Protein AF-J9AF92-F1 (afdb_monomer_lite)

Foldseek 3Di:
DPPAKDKDADDPPFPDWDDDPPDPAIKTWGMKMKWFDPDQFPTDPDADVNTRGGMKMKTWIFHDDDPPPPPDPCGPIDIDIDDDHDD

pLDDT: mean 78.23, std 17.46, range [38.16, 94.0]

Radius of gyration: 15.45 Å; chains: 1; bounding box: 29×25×46 Å

InterPro domains:
  IPR001148 Alpha carbonic anhydrase domain [PF00194] (3-65)
  IPR001148 Alpha carbonic anhydrase domain [PS51144] (1-87)
  IPR036398 Alpha carbonic anhydrase domain superfamily [G3DSA:3.10.200.10] (1-84)
  IPR036398 Alpha carbonic anhydrase domain superfamily [SSF51069] (5-58)

Organism: Wuchereria bancrofti (NCBI:txid6293)

Secondary structure (DSSP, 8-state):
--S-EEEEE--TT---EE--TTSSS-EEEEEEEEEE-SSTTSS-SS-BTTB--SEEEEEEEEE---TT----S---EEEEEEEE---

Structure (mmCIF, N/CA/C/O backbone):
data_AF-J9AF92-F1
#
_entry.id   AF-J9AF92-F1
#
loop_
_atom_site.group_PDB
_atom_site.id
_atom_site.type_symbol
_atom_site.label_atom_id
_atom_site.label_alt_id
_atom_site.label_comp_id
_atom_site.label_asym_id
_atom_site.label_entity_id
_atom_site.label_seq_id
_atom_site.pdbx_PDB_ins_code
_atom_site.Cartn_x
_atom_site.Cartn_y
_atom_site.Cartn_z
_atom_site.occupancy
_atom_site.B_iso_or_equiv
_atom_site.auth_seq_id
_atom_site.auth_comp_id
_atom_site.auth_asym_id
_atom_site.auth_atom_id
_atom_site.pdbx_PDB_model_num
ATOM 1 N N . VAL A 1 1 ? 14.787 -1.151 -3.163 1.00 49.56 1 VAL A N 1
ATOM 2 C CA . VAL A 1 1 ? 13.714 -0.173 -3.446 1.00 49.56 1 VAL A CA 1
ATOM 3 C C . VAL A 1 1 ? 14.395 1.090 -3.934 1.00 49.56 1 VAL A C 1
ATOM 5 O O . VAL 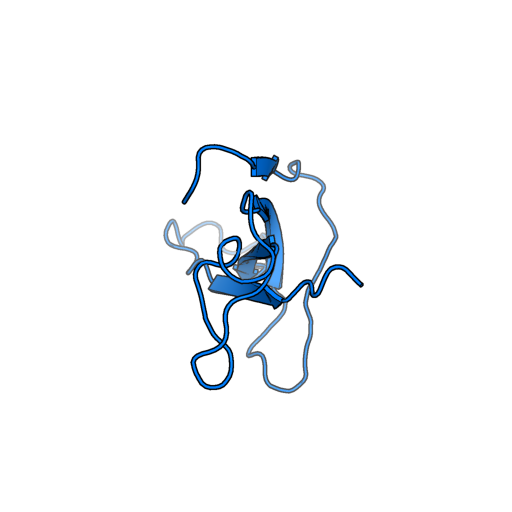A 1 1 ? 15.186 1.655 -3.187 1.00 49.56 1 VAL A O 1
ATOM 8 N N . THR A 1 2 ? 14.217 1.441 -5.205 1.00 50.59 2 THR A N 1
ATOM 9 C CA . THR A 1 2 ? 14.653 2.723 -5.782 1.00 50.59 2 THR A CA 1
ATOM 10 C C . THR A 1 2 ? 14.066 3.853 -4.930 1.00 50.59 2 THR A C 1
ATOM 12 O O . THR A 1 2 ? 12.961 3.702 -4.422 1.00 50.59 2 THR A O 1
ATOM 15 N N . GLY A 1 3 ? 14.788 4.950 -4.685 1.00 65.00 3 GLY A N 1
ATOM 16 C CA . GLY A 1 3 ? 14.407 6.001 -3.717 1.00 65.00 3 GLY A CA 1
ATOM 17 C C . GLY A 1 3 ? 13.128 6.804 -4.027 1.00 65.00 3 GLY A C 1
ATOM 18 O O . GLY A 1 3 ? 12.985 7.916 -3.536 1.00 65.00 3 GLY A O 1
ATOM 19 N N . GLN A 1 4 ? 12.229 6.272 -4.854 1.00 86.06 4 GLN A N 1
ATOM 20 C CA . GLN A 1 4 ? 10.980 6.872 -5.298 1.00 86.06 4 GLN A CA 1
ATOM 21 C C . GLN A 1 4 ? 9.805 6.170 -4.608 1.00 86.06 4 GLN A C 1
ATOM 23 O O . GLN A 1 4 ? 9.546 4.983 -4.829 1.00 86.06 4 GLN A O 1
ATOM 28 N N . GLY A 1 5 ? 9.119 6.890 -3.725 1.00 89.12 5 GLY A N 1
ATOM 29 C CA . GLY A 1 5 ? 8.038 6.327 -2.930 1.00 89.12 5 GLY A CA 1
ATOM 30 C C . GLY A 1 5 ? 7.429 7.323 -1.958 1.00 89.12 5 GLY A C 1
ATOM 31 O O . GLY A 1 5 ? 7.960 8.409 -1.731 1.00 89.12 5 GLY A O 1
ATOM 32 N N . PHE A 1 6 ? 6.323 6.921 -1.345 1.00 91.31 6 PHE A N 1
ATOM 33 C CA . PHE A 1 6 ? 5.740 7.620 -0.206 1.00 91.31 6 PHE A CA 1
ATOM 34 C C . PHE A 1 6 ? 5.230 6.611 0.820 1.00 91.31 6 PHE A C 1
ATOM 36 O O . PHE A 1 6 ? 4.910 5.472 0.480 1.00 91.31 6 PHE A O 1
ATOM 43 N N . SER A 1 7 ? 5.112 7.051 2.070 1.00 92.06 7 SER A N 1
ATOM 44 C CA . SER A 1 7 ? 4.403 6.332 3.127 1.00 92.06 7 SER A CA 1
ATOM 45 C C . SER A 1 7 ? 3.394 7.269 3.781 1.00 92.06 7 SER A C 1
ATOM 47 O O . SER A 1 7 ? 3.696 8.429 4.072 1.00 92.06 7 SER A O 1
ATOM 49 N N . CYS A 1 8 ? 2.193 6.749 4.007 1.00 92.12 8 CYS A N 1
ATOM 50 C CA . CYS A 1 8 ? 1.096 7.428 4.666 1.00 92.12 8 CYS A CA 1
ATOM 51 C C . CYS A 1 8 ? 0.643 6.578 5.852 1.00 92.12 8 CYS A C 1
ATOM 53 O O . CYS A 1 8 ? 0.134 5.469 5.682 1.00 92.12 8 CYS A O 1
ATOM 55 N N . LYS A 1 9 ? 0.816 7.107 7.064 1.00 92.81 9 LYS A N 1
ATOM 56 C CA . LYS A 1 9 ? 0.307 6.489 8.293 1.00 92.81 9 LYS A CA 1
ATOM 57 C C . LYS A 1 9 ? -1.096 6.993 8.576 1.00 92.81 9 LYS A C 1
ATOM 59 O O . LYS A 1 9 ? -1.383 8.171 8.373 1.00 92.81 9 LYS A O 1
ATOM 64 N N . THR A 1 10 ? -1.950 6.110 9.066 1.00 91.31 10 THR A N 1
ATOM 65 C CA . THR A 1 10 ? -3.288 6.491 9.502 1.00 91.31 10 THR A CA 1
ATOM 66 C C . THR A 1 10 ? -3.225 7.169 10.867 1.00 91.31 10 THR A C 1
ATOM 68 O O . THR A 1 10 ? -2.304 6.944 11.659 1.00 91.31 10 THR A O 1
ATOM 71 N N . ASP A 1 11 ? -4.224 7.991 11.168 1.00 89.81 11 ASP A N 1
ATOM 72 C CA . ASP A 1 11 ? -4.396 8.528 12.511 1.00 89.81 11 ASP A CA 1
ATOM 73 C C . ASP A 1 11 ? -5.015 7.485 13.468 1.00 89.81 11 ASP A C 1
ATOM 75 O O . ASP A 1 11 ? -5.282 6.332 13.111 1.00 89.81 11 ASP A O 1
ATOM 79 N N . LYS A 1 12 ? -5.239 7.896 14.722 1.00 83.69 12 LYS A N 1
ATOM 80 C CA . LYS A 1 12 ? -5.863 7.052 15.755 1.00 83.69 12 LYS A CA 1
ATOM 81 C C . LYS A 1 12 ? -7.353 6.778 15.500 1.00 83.69 12 LYS A C 1
ATOM 83 O O . LYS A 1 12 ? -7.897 5.879 16.134 1.00 83.69 12 LYS A O 1
ATOM 88 N N . GLY A 1 13 ? -8.002 7.565 14.643 1.00 86.81 13 GLY A N 1
ATOM 89 C CA . GLY A 1 13 ? -9.425 7.489 14.315 1.00 86.81 13 GLY A CA 1
ATOM 90 C C . GLY A 1 13 ? -9.725 6.644 13.080 1.00 86.81 13 GLY A C 1
ATOM 91 O O . GLY A 1 13 ? -10.872 6.611 12.648 1.00 86.81 13 GLY A O 1
ATOM 92 N N . CYS A 1 14 ? -8.726 5.960 12.513 1.00 87.62 14 CYS A N 1
ATOM 93 C CA . CYS A 1 14 ? -8.909 5.117 11.341 1.00 87.62 14 CYS A CA 1
ATOM 94 C C . CYS A 1 14 ? -10.024 4.080 11.549 1.00 87.62 14 CYS A C 1
ATOM 96 O O . CYS A 1 14 ? -10.031 3.333 12.532 1.00 87.62 14 CYS A O 1
ATOM 98 N N . THR A 1 15 ? -10.937 4.015 10.585 1.00 90.62 15 THR A N 1
ATOM 99 C CA . THR A 1 15 ? -12.047 3.052 10.527 1.00 90.62 15 THR A CA 1
ATOM 100 C C . THR A 1 15 ? -11.969 2.143 9.300 1.00 90.62 15 THR A C 1
ATOM 102 O O . THR A 1 15 ? -12.872 1.345 9.066 1.00 90.62 15 THR A O 1
ATOM 105 N N . SER A 1 16 ? -10.892 2.240 8.514 1.00 92.62 16 SER A N 1
ATOM 106 C CA . SER A 1 16 ? -10.678 1.392 7.343 1.00 92.62 16 SER A CA 1
ATOM 107 C C . SER A 1 16 ? -10.324 -0.026 7.781 1.00 92.62 16 SER A C 1
ATOM 109 O O . SER A 1 16 ? -9.199 -0.297 8.216 1.00 92.62 16 SER A O 1
ATOM 111 N N . ASP A 1 17 ? -11.304 -0.914 7.657 1.00 92.31 17 ASP A N 1
ATOM 112 C CA . ASP A 1 17 ? -11.223 -2.315 8.045 1.00 92.31 17 ASP A CA 1
ATOM 113 C C . ASP A 1 17 ? -11.164 -3.238 6.822 1.00 92.31 17 ASP A C 1
ATOM 115 O O . ASP A 1 17 ? -11.902 -3.082 5.850 1.00 92.31 17 ASP A O 1
ATOM 119 N N . LEU A 1 18 ? -10.289 -4.236 6.900 1.00 89.56 18 LEU A N 1
ATOM 120 C CA . LEU A 1 18 ? -10.211 -5.369 5.994 1.00 89.56 18 LEU A CA 1
ATOM 121 C C . LEU A 1 18 ? -10.884 -6.571 6.656 1.00 89.56 18 LEU A C 1
ATOM 123 O O . LEU A 1 18 ? -10.458 -7.045 7.714 1.00 89.56 18 LEU A O 1
ATOM 127 N N . ILE A 1 19 ? -11.927 -7.069 5.999 1.00 90.75 19 ILE A N 1
ATOM 128 C CA . ILE A 1 19 ? -12.718 -8.220 6.425 1.00 90.75 19 ILE A CA 1
ATOM 129 C C . ILE A 1 19 ? -12.814 -9.167 5.234 1.00 90.75 19 ILE A C 1
ATOM 131 O O . ILE A 1 19 ? -13.127 -8.741 4.124 1.00 90.75 19 ILE A O 1
ATOM 135 N N . ALA A 1 20 ? -12.554 -10.452 5.454 1.00 89.06 20 ALA A N 1
ATOM 136 C CA . ALA A 1 20 ? -12.767 -11.479 4.445 1.00 89.06 20 ALA A C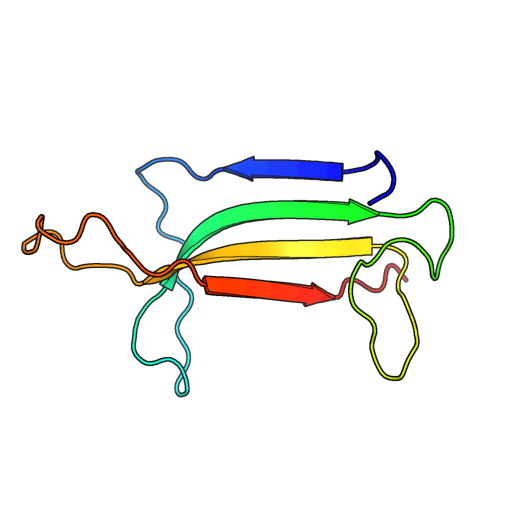A 1
ATOM 137 C C . ALA A 1 20 ? -13.092 -12.815 5.110 1.00 89.06 20 ALA A C 1
ATOM 139 O O . ALA A 1 20 ? -12.666 -13.076 6.232 1.00 89.06 20 ALA A O 1
ATOM 140 N N . SER A 1 21 ? -13.809 -13.679 4.393 1.00 94.00 21 SER A N 1
ATOM 141 C CA . SER A 1 21 ? -14.236 -14.993 4.892 1.00 94.00 21 SER A CA 1
ATOM 142 C C . SER A 1 21 ? -13.079 -15.903 5.318 1.00 94.00 21 SER A C 1
ATO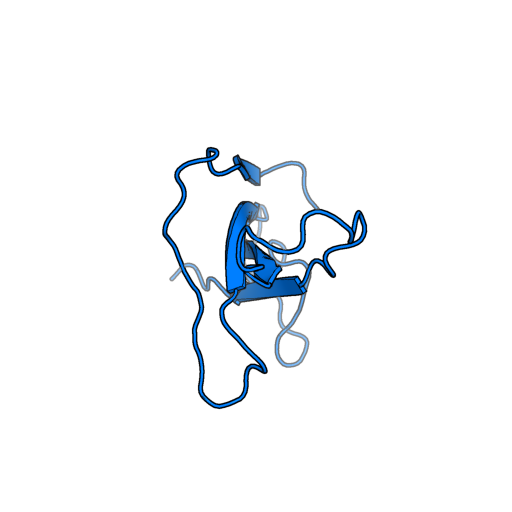M 144 O O . SER A 1 21 ? -13.241 -16.724 6.211 1.00 94.00 21 SER A O 1
ATOM 146 N N . HIS A 1 22 ? -11.914 -15.758 4.688 1.00 91.44 22 HIS A N 1
ATOM 147 C CA . HIS A 1 22 ? -10.711 -16.547 4.965 1.00 91.44 22 HIS A CA 1
ATOM 148 C C . HIS A 1 22 ? -9.768 -15.885 5.981 1.00 91.44 22 HIS A C 1
ATOM 150 O O . HIS A 1 22 ? -8.696 -16.422 6.262 1.00 91.44 22 HIS A O 1
ATOM 156 N N . LEU A 1 23 ? -10.126 -14.713 6.512 1.00 86.69 23 LEU A N 1
ATOM 157 C CA . LEU A 1 23 ? -9.356 -14.043 7.553 1.00 86.69 23 LEU A CA 1
ATOM 158 C C . LEU A 1 23 ? -9.929 -14.402 8.931 1.00 86.69 23 LEU A C 1
ATOM 160 O O . LEU A 1 23 ? -11.146 -14.443 9.098 1.00 86.69 23 LEU A O 1
ATOM 164 N N . PRO A 1 24 ? -9.078 -14.620 9.949 1.00 87.44 24 PRO A N 1
ATOM 165 C CA . PRO A 1 24 ? -9.521 -15.029 11.285 1.00 87.44 24 PRO A CA 1
ATOM 166 C C . PRO A 1 24 ? -10.229 -13.912 12.075 1.00 87.44 24 PRO A C 1
ATOM 168 O O . PRO A 1 24 ? -10.638 -14.131 13.212 1.00 87.44 24 PRO A O 1
ATOM 171 N N . GLY A 1 25 ? -10.337 -12.706 11.514 1.00 87.69 25 GLY A N 1
ATOM 172 C CA . GLY A 1 25 ? -10.935 -11.552 12.168 1.00 87.69 25 GLY A CA 1
ATOM 173 C C . GLY A 1 25 ? -10.834 -10.285 11.324 1.00 87.69 25 GLY A C 1
ATOM 174 O O . GLY A 1 25 ? -10.462 -10.324 10.151 1.00 87.69 25 GLY A O 1
ATOM 175 N N . VAL A 1 26 ? -11.162 -9.157 11.950 1.00 89.06 26 VAL A N 1
ATOM 176 C CA . VAL A 1 26 ? -11.084 -7.824 11.342 1.00 89.06 26 VAL A CA 1
ATOM 177 C C . VAL A 1 26 ? -9.658 -7.291 11.445 1.00 89.06 26 VAL A C 1
ATOM 179 O O . VAL A 1 26 ? -9.044 -7.353 12.512 1.00 89.06 26 VAL A O 1
ATOM 182 N N . TYR A 1 27 ? -9.137 -6.732 10.357 1.00 89.50 27 TYR A N 1
ATOM 183 C CA . TYR A 1 27 ? -7.826 -6.090 10.329 1.00 89.50 27 TYR A CA 1
ATOM 184 C C . TYR A 1 27 ? -7.957 -4.600 10.017 1.00 89.50 27 TYR A C 1
ATOM 186 O O . TYR A 1 27 ? -8.501 -4.222 8.991 1.00 89.50 27 TYR A O 1
ATOM 194 N N . ARG A 1 28 ? -7.397 -3.754 10.877 1.00 90.88 28 ARG A N 1
ATOM 195 C CA . ARG A 1 28 ? -7.380 -2.294 10.746 1.00 90.88 28 ARG A CA 1
ATOM 196 C C . ARG A 1 28 ? -6.172 -1.846 9.928 1.00 90.88 28 ARG A C 1
ATOM 198 O O . ARG A 1 28 ? -5.059 -2.309 10.203 1.00 90.88 28 ARG A O 1
ATOM 205 N N . LEU A 1 29 ? -6.363 -0.923 8.987 1.00 91.56 29 LEU A N 1
ATOM 206 C CA . LEU A 1 29 ? -5.255 -0.261 8.292 1.00 91.56 29 LEU A CA 1
ATOM 207 C C . LEU A 1 29 ? -4.443 0.615 9.259 1.00 91.56 29 LEU A C 1
ATOM 209 O O . LEU A 1 29 ? -5.008 1.363 10.050 1.00 91.56 29 LEU A O 1
ATOM 213 N N . TRP A 1 30 ? -3.115 0.519 9.181 1.00 89.31 30 TRP A N 1
ATOM 214 C CA . TRP A 1 30 ? -2.171 1.315 9.977 1.00 89.31 30 TRP A CA 1
ATOM 215 C C . TRP A 1 30 ? -1.329 2.257 9.111 1.00 89.31 30 TRP A C 1
ATOM 217 O O . TRP A 1 30 ? -1.011 3.385 9.488 1.00 89.31 30 TRP A O 1
ATOM 227 N N . GLU A 1 31 ? -0.919 1.779 7.946 1.00 92.19 31 GLU A N 1
ATOM 228 C CA . GLU A 1 31 ? -0.067 2.511 7.021 1.00 92.19 31 GLU A CA 1
ATOM 229 C C . GLU A 1 31 ? -0.262 1.920 5.636 1.00 92.19 31 GLU A C 1
ATOM 231 O O . GLU A 1 31 ? -0.449 0.712 5.493 1.00 92.19 31 GLU A O 1
ATOM 236 N N . PHE A 1 32 ? -0.171 2.752 4.614 1.00 91.25 32 PHE A N 1
ATOM 237 C CA . PHE A 1 32 ? 0.086 2.270 3.271 1.00 91.25 32 PHE A CA 1
ATOM 238 C C . PHE A 1 32 ? 1.251 3.035 2.674 1.00 91.25 32 PHE A C 1
ATOM 240 O O . PHE A 1 32 ? 1.480 4.207 2.977 1.00 91.25 32 PHE A O 1
ATOM 247 N N . HIS A 1 33 ? 2.000 2.366 1.817 1.00 91.56 33 HIS A N 1
ATOM 248 C CA . HIS A 1 33 ? 3.123 2.968 1.133 1.00 91.56 33 HIS A CA 1
ATOM 249 C C . HIS A 1 33 ? 3.202 2.461 -0.289 1.00 91.56 33 HIS A C 1
ATOM 251 O O . HIS A 1 33 ? 2.932 1.294 -0.572 1.00 91.56 33 HIS A O 1
ATOM 257 N N . ALA A 1 34 ? 3.586 3.355 -1.184 1.00 91.00 34 ALA A N 1
ATOM 258 C CA . ALA A 1 34 ? 3.820 3.031 -2.574 1.00 91.00 34 ALA A CA 1
ATOM 259 C C . ALA A 1 34 ? 5.296 3.230 -2.893 1.00 91.00 34 ALA A C 1
ATOM 261 O O . ALA A 1 34 ? 5.959 4.101 -2.325 1.00 91.00 34 ALA A O 1
ATOM 262 N N . HIS A 1 35 ? 5.797 2.426 -3.816 1.00 89.69 35 HIS A N 1
ATOM 263 C CA . HIS A 1 35 ? 7.095 2.632 -4.438 1.00 89.69 35 HIS A CA 1
ATOM 264 C C . HIS A 1 35 ? 7.008 2.282 -5.917 1.00 89.69 35 HIS A C 1
ATOM 266 O O . HIS A 1 35 ? 6.147 1.503 -6.329 1.00 89.69 35 HIS A O 1
ATOM 272 N N . TRP A 1 36 ? 7.868 2.909 -6.711 1.00 91.69 36 TRP A N 1
ATOM 273 C CA . TRP A 1 36 ? 7.908 2.718 -8.153 1.00 91.69 36 TRP A CA 1
ATOM 274 C C . TRP A 1 36 ? 9.332 2.783 -8.689 1.00 91.69 36 TRP A C 1
ATOM 276 O O . TRP A 1 36 ? 10.270 3.252 -8.035 1.00 91.69 36 TRP A O 1
ATOM 286 N N . GLY A 1 37 ? 9.475 2.264 -9.900 1.00 86.88 37 GLY A N 1
ATOM 287 C CA . GLY A 1 37 ? 10.722 2.210 -10.641 1.00 86.88 37 GLY A CA 1
ATOM 288 C C . GLY A 1 37 ? 10.753 3.265 -11.733 1.00 86.88 37 GLY A C 1
ATOM 289 O O . GLY A 1 37 ? 9.737 3.861 -12.084 1.00 86.88 37 GLY A O 1
ATOM 290 N N . THR A 1 38 ? 11.933 3.475 -12.299 1.00 85.81 38 THR A N 1
ATOM 291 C CA . THR A 1 38 ? 12.103 4.275 -13.520 1.00 85.81 38 THR A CA 1
ATOM 292 C C . THR A 1 38 ? 11.737 3.492 -14.780 1.00 85.81 38 THR A C 1
ATOM 294 O O . THR A 1 38 ? 11.564 4.084 -15.840 1.00 85.81 38 THR A O 1
ATOM 297 N N . GLU A 1 39 ? 11.602 2.169 -14.672 1.00 85.31 39 GLU A N 1
ATOM 298 C CA . GLU A 1 39 ? 11.285 1.270 -15.778 1.00 85.31 39 GLU A CA 1
ATOM 299 C C . GLU A 1 39 ? 10.043 0.427 -15.470 1.00 85.31 39 GLU A C 1
ATOM 301 O O . GLU A 1 39 ? 9.730 0.127 -14.315 1.00 85.31 39 GLU A O 1
ATOM 306 N N . LYS A 1 40 ? 9.364 -0.004 -16.537 1.00 85.38 40 LYS A N 1
ATOM 307 C CA . LYS A 1 40 ? 8.073 -0.713 -16.493 1.00 85.38 40 LYS A CA 1
ATOM 308 C C . LYS A 1 40 ? 8.070 -2.038 -15.718 1.00 85.38 40 LYS A C 1
ATOM 310 O O . LYS A 1 40 ? 7.013 -2.483 -15.286 1.00 85.38 40 LYS A O 1
ATOM 315 N N . ASP A 1 41 ? 9.230 -2.668 -15.561 1.00 87.12 41 ASP A N 1
ATOM 316 C CA . ASP A 1 41 ? 9.360 -3.985 -14.930 1.00 87.12 41 ASP A CA 1
ATOM 317 C C . ASP A 1 41 ? 10.233 -3.931 -13.650 1.00 87.12 41 ASP A C 1
ATOM 319 O O . ASP A 1 41 ? 10.527 -4.973 -13.071 1.00 87.12 41 ASP A O 1
ATOM 323 N N . TYR A 1 42 ? 10.620 -2.731 -13.180 1.00 86.69 42 TYR A N 1
ATOM 324 C CA . TYR A 1 42 ? 11.586 -2.524 -12.079 1.00 86.69 42 TYR A CA 1
ATOM 325 C C . TYR A 1 42 ? 11.075 -1.628 -10.938 1.00 86.69 42 TYR A C 1
ATOM 327 O O . TYR A 1 42 ? 11.854 -0.933 -10.283 1.00 86.69 42 TYR A O 1
ATOM 335 N N . GLY A 1 43 ? 9.769 -1.603 -10.687 1.00 87.50 43 GLY A N 1
ATOM 336 C CA . GLY A 1 43 ? 9.192 -0.792 -9.614 1.00 87.50 43 GLY A CA 1
ATOM 337 C C . GLY A 1 43 ? 8.554 -1.546 -8.464 1.00 87.50 43 GLY A C 1
ATOM 338 O O . GLY A 1 43 ? 8.404 -0.972 -7.390 1.00 87.50 43 GLY A O 1
ATOM 339 N N . SER A 1 44 ? 8.202 -2.808 -8.660 1.00 88.31 44 SER A N 1
ATOM 340 C CA . SER A 1 44 ? 7.673 -3.668 -7.612 1.00 88.31 44 SER A CA 1
ATOM 341 C C . SER A 1 44 ? 8.769 -4.475 -6.926 1.00 88.31 44 SER A C 1
ATOM 343 O O . SER A 1 44 ? 9.756 -4.858 -7.552 1.00 88.31 44 SER A O 1
ATOM 345 N N . GLU A 1 45 ? 8.601 -4.773 -5.639 1.00 87.75 45 GLU A N 1
ATOM 346 C CA . GLU A 1 45 ? 9.544 -5.627 -4.906 1.00 87.75 45 GLU A CA 1
ATOM 347 C C . GLU A 1 45 ? 9.254 -7.119 -5.090 1.00 87.75 45 GLU A C 1
ATOM 349 O O . GLU A 1 45 ? 10.171 -7.937 -5.096 1.00 87.75 45 GLU A O 1
ATOM 354 N N . HIS A 1 46 ? 7.987 -7.484 -5.241 1.00 85.88 46 HIS A N 1
ATOM 355 C CA . HIS A 1 46 ? 7.571 -8.854 -5.534 1.00 85.88 46 HIS A CA 1
ATOM 356 C C . HIS A 1 46 ? 7.310 -9.016 -7.051 1.00 85.88 46 HIS A C 1
ATOM 358 O O . HIS A 1 46 ? 7.310 -8.048 -7.821 1.00 85.88 46 HIS A O 1
ATOM 364 N N . LEU A 1 47 ? 7.106 -10.260 -7.485 1.00 88.62 47 LEU A N 1
ATOM 365 C CA . LEU A 1 47 ? 6.955 -10.637 -8.891 1.00 88.62 47 LEU A CA 1
ATOM 366 C C . LEU A 1 47 ? 5.742 -11.554 -9.059 1.00 88.62 47 LEU A C 1
ATOM 368 O O . LEU A 1 47 ? 5.454 -12.368 -8.181 1.00 88.62 47 LEU A O 1
ATOM 372 N N . ILE A 1 48 ? 5.087 -11.496 -10.220 1.00 86.94 48 ILE A N 1
ATOM 373 C CA . ILE A 1 48 ? 4.069 -12.475 -10.628 1.00 86.94 48 ILE A CA 1
ATOM 374 C C . ILE A 1 48 ? 4.632 -13.263 -11.808 1.00 86.94 48 ILE A C 1
ATOM 376 O O . ILE A 1 48 ? 4.921 -12.685 -12.852 1.00 86.94 48 ILE A O 1
ATOM 380 N N . ASN A 1 49 ? 4.807 -14.579 -11.648 1.00 91.50 49 ASN A N 1
ATOM 381 C CA . ASN A 1 49 ? 5.404 -15.457 -12.666 1.00 91.50 49 ASN A CA 1
ATOM 382 C C . ASN A 1 49 ? 6.766 -14.946 -13.177 1.00 91.50 49 ASN A C 1
ATOM 384 O O . ASN A 1 49 ? 7.039 -14.954 -14.373 1.00 91.50 49 ASN A O 1
ATOM 388 N N . GLY A 1 50 ? 7.599 -14.438 -12.263 1.00 90.75 50 GLY A N 1
ATOM 389 C CA . GLY A 1 50 ? 8.913 -13.871 -12.584 1.00 90.75 50 GLY A CA 1
ATOM 390 C C . GLY A 1 50 ? 8.881 -12.478 -13.224 1.00 90.75 50 GLY A C 1
ATOM 391 O O . GLY A 1 50 ? 9.940 -11.924 -13.496 1.00 90.75 50 GLY A O 1
ATOM 392 N N . LYS A 1 51 ? 7.699 -11.886 -13.435 1.00 89.06 51 LYS A N 1
ATOM 393 C CA . LYS A 1 51 ? 7.545 -10.544 -13.999 1.00 89.06 51 LYS A CA 1
ATOM 394 C C . LYS A 1 51 ? 7.336 -9.485 -12.912 1.00 89.06 51 LYS A C 1
ATOM 396 O O . LYS A 1 51 ? 6.440 -9.625 -12.077 1.00 89.06 51 LYS A O 1
ATOM 401 N N . GLY A 1 52 ? 8.148 -8.428 -12.963 1.00 87.88 52 GLY A N 1
ATOM 402 C CA . GLY A 1 52 ? 7.989 -7.215 -12.161 1.00 87.88 52 GLY A CA 1
ATOM 403 C C . GLY A 1 52 ? 7.022 -6.216 -12.794 1.00 87.88 52 GLY A C 1
ATOM 404 O O . GLY A 1 52 ? 6.593 -6.374 -13.937 1.00 87.88 52 GLY A O 1
ATOM 405 N N . PHE A 1 53 ? 6.656 -5.194 -12.029 1.00 89.06 53 PHE A N 1
ATOM 406 C CA . PHE A 1 53 ? 5.711 -4.154 -12.428 1.00 89.06 53 PHE A CA 1
ATOM 407 C C . PHE A 1 53 ? 6.293 -2.768 -12.161 1.00 89.06 53 PHE A C 1
ATOM 409 O O . PHE A 1 53 ? 7.224 -2.619 -11.372 1.00 89.06 53 PHE A O 1
ATOM 416 N N . SER A 1 54 ? 5.721 -1.740 -12.791 1.00 91.62 54 SER A N 1
ATOM 417 C CA . SER A 1 54 ? 6.193 -0.354 -12.689 1.00 91.62 54 SER A CA 1
ATOM 418 C C . SER A 1 54 ? 6.100 0.218 -11.273 1.00 91.62 54 SER A C 1
ATOM 420 O O . SER A 1 54 ? 6.803 1.176 -10.956 1.00 91.62 54 SER A O 1
ATOM 422 N N . ALA A 1 55 ? 5.219 -0.330 -10.431 1.00 89.81 55 ALA A N 1
ATOM 423 C CA . ALA A 1 55 ? 4.987 0.130 -9.069 1.00 89.81 55 ALA A CA 1
ATOM 424 C C . ALA A 1 55 ? 4.356 -0.961 -8.193 1.00 89.81 55 ALA A C 1
ATOM 426 O O . ALA A 1 55 ? 3.760 -1.921 -8.683 1.00 89.81 55 ALA A O 1
ATOM 427 N N . GLU A 1 56 ? 4.423 -0.766 -6.880 1.00 90.50 56 GLU A N 1
ATOM 428 C CA . GLU A 1 56 ? 3.741 -1.600 -5.895 1.00 90.50 56 GLU A CA 1
ATOM 429 C C . GLU A 1 56 ? 3.205 -0.756 -4.735 1.00 90.50 56 GLU A C 1
ATOM 431 O O . GLU A 1 56 ? 3.884 0.144 -4.232 1.00 90.50 56 GLU A O 1
ATOM 436 N N . ILE A 1 57 ? 1.987 -1.080 -4.288 1.00 90.31 57 ILE A N 1
ATOM 437 C CA . ILE A 1 57 ? 1.368 -0.497 -3.097 1.00 90.31 57 ILE A CA 1
ATOM 438 C C . ILE A 1 57 ? 1.286 -1.572 -2.018 1.00 90.31 57 ILE A C 1
ATOM 440 O O . ILE A 1 57 ? 0.755 -2.664 -2.221 1.00 90.31 57 ILE A O 1
ATOM 444 N N . ARG A 1 58 ? 1.778 -1.246 -0.830 1.00 87.94 58 ARG A N 1
ATOM 445 C CA . ARG A 1 58 ? 1.754 -2.122 0.337 1.00 87.94 58 ARG A CA 1
ATOM 446 C C . ARG A 1 58 ? 0.905 -1.502 1.427 1.00 87.94 58 ARG A C 1
ATOM 448 O O . ARG A 1 58 ? 0.984 -0.305 1.675 1.00 87.94 58 ARG A O 1
ATOM 455 N N . GLN A 1 59 ? 0.085 -2.328 2.060 1.00 88.75 59 GLN A N 1
ATOM 456 C CA . GLN A 1 59 ? -0.800 -1.958 3.155 1.00 88.75 59 GLN A CA 1
ATOM 457 C C . GLN A 1 59 ? -0.369 -2.740 4.393 1.00 88.75 59 GLN A C 1
ATOM 459 O O . GLN A 1 59 ? -0.385 -3.974 4.424 1.00 88.75 59 GLN A O 1
ATOM 464 N N . ASN A 1 60 ? 0.026 -2.014 5.426 1.00 88.75 60 ASN A N 1
ATOM 465 C CA . ASN A 1 60 ? 0.317 -2.568 6.733 1.00 88.75 60 ASN A CA 1
ATOM 466 C C . ASN A 1 60 ? -0.974 -2.546 7.546 1.00 88.75 60 ASN A C 1
ATOM 468 O O . ASN A 1 60 ? -1.557 -1.486 7.787 1.00 88.75 60 ASN A O 1
ATOM 472 N N . ILE A 1 61 ? -1.405 -3.726 7.976 1.00 89.06 61 ILE A N 1
ATOM 473 C CA . ILE A 1 61 ? -2.636 -3.925 8.733 1.00 89.06 61 ILE A CA 1
ATOM 474 C C . ILE A 1 61 ? -2.330 -4.623 10.063 1.00 89.06 61 ILE A C 1
ATOM 476 O O . ILE A 1 61 ? -1.335 -5.336 10.217 1.00 89.06 61 ILE A O 1
ATOM 480 N N . SER A 1 62 ? -3.199 -4.442 11.046 1.00 86.62 62 SER A N 1
ATOM 481 C CA . SER A 1 62 ? -3.117 -5.131 12.339 1.00 86.62 62 SER A CA 1
ATOM 482 C C . SER A 1 62 ? -4.484 -5.655 12.736 1.00 86.62 62 SER A C 1
ATOM 484 O O . SER A 1 62 ? -5.469 -4.953 12.518 1.00 86.62 62 SER A O 1
ATOM 486 N N . MET A 1 63 ? -4.557 -6.851 13.330 1.00 82.62 63 MET A N 1
ATOM 487 C CA . MET A 1 63 ? -5.832 -7.354 13.853 1.00 82.62 63 MET A CA 1
ATOM 488 C C . MET A 1 63 ? -6.438 -6.329 14.811 1.00 82.62 63 MET A C 1
ATOM 490 O O . MET A 1 63 ? -5.778 -5.888 15.755 1.00 82.62 63 MET A O 1
ATOM 494 N N . ALA A 1 64 ? -7.682 -5.941 14.547 1.00 79.69 64 ALA A N 1
ATOM 495 C CA . ALA A 1 64 ? -8.419 -5.034 15.401 1.00 79.69 64 ALA A CA 1
ATOM 496 C C . ALA A 1 64 ? -8.696 -5.754 16.726 1.00 79.69 64 ALA A C 1
ATOM 498 O O . ALA A 1 64 ? -9.411 -6.755 16.767 1.00 79.69 64 ALA A O 1
ATOM 499 N N . THR A 1 65 ? -8.096 -5.281 17.816 1.00 68.62 65 THR A N 1
ATOM 500 C CA . THR A 1 65 ? -8.389 -5.805 19.150 1.00 68.62 65 THR A CA 1
ATOM 501 C C . THR A 1 65 ? -9.542 -5.021 19.767 1.00 68.62 65 THR A C 1
ATOM 503 O O . THR A 1 65 ? -9.593 -3.792 19.697 1.00 68.62 65 THR A O 1
ATOM 506 N N . ASN A 1 66 ? -10.479 -5.727 20.401 1.00 56.75 66 ASN A N 1
ATOM 507 C CA . ASN A 1 66 ? -11.511 -5.075 21.200 1.00 56.75 66 ASN A CA 1
ATOM 508 C C . ASN A 1 66 ? -10.842 -4.373 22.391 1.00 56.75 66 ASN A C 1
ATOM 510 O O . ASN A 1 66 ? -10.054 -4.980 23.121 1.00 56.75 66 ASN A O 1
ATOM 514 N N . ALA A 1 67 ? -11.181 -3.098 22.599 1.00 51.16 67 ALA A N 1
ATOM 515 C CA . ALA A 1 67 ? -10.532 -2.171 23.533 1.00 51.16 67 ALA A CA 1
ATOM 516 C C . ALA A 1 67 ? -10.465 -2.627 25.013 1.00 51.16 67 ALA A C 1
ATOM 518 O O . ALA A 1 67 ? -9.779 -1.991 25.812 1.00 51.16 67 ALA A O 1
ATOM 519 N N . SER A 1 68 ? -11.128 -3.728 25.384 1.00 42.09 68 SER A N 1
ATOM 520 C CA . SER A 1 68 ? -11.119 -4.303 26.736 1.00 42.09 68 SER A CA 1
ATOM 521 C C . SER A 1 68 ? -9.863 -5.134 27.057 1.00 42.09 68 SER A C 1
ATOM 523 O O . SER A 1 68 ? -9.517 -5.282 28.224 1.00 42.09 68 SER A O 1
ATOM 525 N N . THR A 1 69 ? -9.096 -5.598 26.062 1.00 43.56 69 THR A N 1
ATOM 526 C CA . THR A 1 69 ? -7.855 -6.368 26.295 1.00 43.56 69 THR A CA 1
ATOM 527 C C . THR A 1 69 ? -6.604 -5.535 26.002 1.00 43.56 69 THR A C 1
ATOM 529 O O . THR A 1 69 ? -5.790 -5.838 25.132 1.00 43.56 69 THR A O 1
ATOM 532 N N . LYS A 1 70 ? -6.403 -4.458 26.773 1.00 45.25 70 LYS A N 1
ATOM 533 C CA . LYS A 1 70 ? -5.121 -3.727 26.840 1.00 45.25 70 LYS A CA 1
ATOM 534 C C . LYS A 1 70 ? -4.057 -4.549 27.589 1.00 45.25 70 LYS A C 1
ATOM 536 O O . LYS A 1 70 ? -3.512 -4.110 28.596 1.00 45.25 70 LYS A O 1
ATOM 541 N N . THR A 1 71 ? -3.727 -5.748 27.115 1.00 39.12 71 THR A N 1
ATOM 542 C CA . THR A 1 71 ? -2.535 -6.481 27.586 1.00 39.12 71 THR A CA 1
ATOM 543 C C . THR A 1 71 ? -1.966 -7.412 26.519 1.00 39.12 71 THR A C 1
ATOM 545 O O . THR A 1 71 ? -1.649 -8.555 26.795 1.00 39.12 71 THR A O 1
ATOM 548 N N . LEU A 1 72 ? -1.780 -6.938 25.286 1.00 44.81 72 LEU A N 1
ATOM 549 C CA . LEU A 1 72 ? -0.881 -7.600 24.334 1.00 44.81 72 LEU A CA 1
ATOM 550 C C . LEU A 1 72 ? -0.109 -6.530 23.559 1.00 44.81 72 LEU A C 1
ATOM 552 O O . LEU A 1 72 ? -0.506 -6.093 22.483 1.00 44.81 72 LEU A O 1
A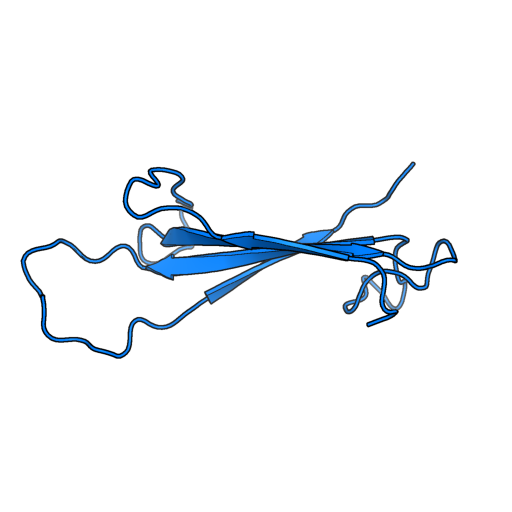TOM 556 N N . LYS A 1 73 ? 1.035 -6.109 24.107 1.00 41.72 73 LYS A N 1
ATOM 557 C CA . LYS A 1 73 ? 2.031 -5.256 23.432 1.00 41.72 73 LYS A CA 1
ATOM 558 C C . LYS A 1 73 ? 2.756 -5.980 22.277 1.00 41.72 73 LYS A C 1
ATOM 560 O O . LYS A 1 73 ? 3.913 -5.695 22.032 1.00 41.72 73 LYS A O 1
ATOM 565 N N . ASN A 1 74 ? 2.089 -6.898 21.575 1.00 43.84 74 ASN A N 1
ATOM 566 C CA . ASN A 1 74 ? 2.604 -7.636 20.417 1.00 43.84 74 ASN A CA 1
ATOM 567 C C . ASN A 1 74 ? 1.450 -7.976 19.456 1.00 43.84 74 ASN A C 1
ATOM 569 O O . ASN A 1 74 ? 1.227 -9.137 19.114 1.00 43.84 74 ASN A O 1
ATOM 573 N N . SER A 1 75 ? 0.670 -6.974 19.033 1.00 49.91 75 SER A N 1
ATOM 574 C CA . SER A 1 75 ? -0.280 -7.180 17.933 1.00 49.91 75 SER A CA 1
ATOM 575 C C . SER A 1 75 ? 0.505 -7.630 16.702 1.00 49.91 75 SER A C 1
ATOM 577 O O . SER A 1 75 ? 1.308 -6.856 16.174 1.00 49.91 75 SER A O 1
ATOM 579 N N . LYS A 1 76 ? 0.297 -8.877 16.260 1.00 55.12 76 LYS A N 1
ATOM 580 C CA . LYS A 1 76 ? 0.880 -9.396 15.018 1.00 55.12 76 LYS A CA 1
ATOM 581 C C . LYS A 1 76 ? 0.503 -8.436 13.887 1.00 55.12 76 LYS A C 1
ATOM 583 O O . LYS A 1 76 ? -0.677 -8.225 13.612 1.00 55.12 76 LYS A O 1
ATOM 588 N N . ARG A 1 77 ? 1.515 -7.803 13.294 1.00 61.75 77 ARG A N 1
ATOM 589 C CA . ARG A 1 77 ? 1.356 -6.954 12.114 1.00 61.75 77 ARG A CA 1
ATOM 590 C C . ARG A 1 77 ? 1.328 -7.865 10.900 1.00 61.75 77 ARG A C 1
ATOM 592 O O . ARG A 1 77 ? 2.201 -8.718 10.754 1.00 61.75 77 ARG A O 1
ATOM 599 N N . SER A 1 78 ? 0.322 -7.689 10.064 1.00 66.69 78 SER A N 1
ATOM 600 C CA . SER A 1 78 ? 0.162 -8.434 8.824 1.00 66.69 78 SER A CA 1
ATOM 601 C C . SER A 1 78 ? 0.360 -7.480 7.654 1.00 66.69 78 SER A C 1
ATOM 603 O O . SER A 1 78 ? 0.075 -6.285 7.745 1.00 66.69 78 SER A O 1
ATOM 605 N N . ARG A 1 79 ? 0.913 -8.003 6.562 1.00 67.44 79 ARG A N 1
ATOM 606 C CA . ARG A 1 79 ? 1.236 -7.233 5.364 1.00 67.44 79 ARG A CA 1
ATOM 607 C C . ARG A 1 79 ? 0.316 -7.686 4.244 1.00 67.44 79 ARG A C 1
ATOM 609 O O . ARG A 1 79 ? 0.321 -8.865 3.903 1.00 67.44 79 ARG A O 1
ATOM 616 N N . LEU A 1 80 ? -0.446 -6.755 3.686 1.00 69.75 80 LEU A N 1
ATOM 617 C CA . LEU A 1 80 ? -1.191 -6.955 2.451 1.00 69.75 80 LEU A CA 1
ATOM 618 C C . LEU A 1 80 ? -0.467 -6.216 1.321 1.00 69.75 80 LEU A C 1
ATOM 620 O O . LEU A 1 80 ? 0.026 -5.104 1.512 1.00 69.75 80 LEU A O 1
ATOM 624 N N . GLN A 1 81 ? -0.368 -6.841 0.150 1.00 59.59 81 GLN A N 1
ATOM 625 C CA . GLN A 1 81 ? 0.359 -6.290 -0.994 1.00 59.59 81 GLN A CA 1
ATOM 626 C C . GLN A 1 81 ? -0.565 -6.261 -2.197 1.00 59.59 81 GLN A C 1
ATOM 628 O O . GLN A 1 81 ? -1.158 -7.279 -2.551 1.00 59.59 81 GLN A O 1
ATOM 633 N N . VAL A 1 82 ? -0.703 -5.079 -2.791 1.00 64.81 82 VAL A N 1
ATOM 634 C CA . VAL A 1 82 ? -1.523 -4.856 -3.974 1.00 64.81 82 VAL A CA 1
ATOM 635 C C . VAL A 1 82 ? -0.614 -4.447 -5.123 1.00 64.81 82 VAL A C 1
ATOM 637 O O . VAL A 1 82 ? 0.180 -3.508 -5.044 1.00 64.81 82 VAL A O 1
ATOM 640 N N . TRP A 1 83 ? -0.766 -5.185 -6.211 1.00 56.12 83 TRP A N 1
ATOM 641 C CA . TRP A 1 83 ? -0.045 -5.016 -7.459 1.00 56.12 83 TRP A CA 1
ATOM 642 C C . TRP A 1 83 ? -0.691 -3.917 -8.275 1.00 56.12 83 TRP A C 1
ATOM 644 O O . TRP A 1 83 ? -1.864 -4.033 -8.623 1.00 56.12 83 TRP A O 1
ATOM 654 N N . CYS A 1 84 ? 0.065 -2.876 -8.614 1.00 53.47 84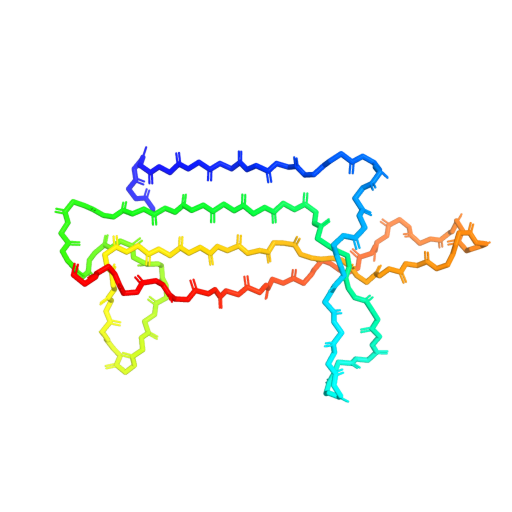 CYS A N 1
ATOM 655 C CA . CYS A 1 84 ? -0.423 -1.868 -9.540 1.00 53.47 84 CYS A CA 1
ATOM 656 C C . CYS A 1 84 ? 0.315 -2.023 -10.867 1.00 53.47 84 CYS A C 1
ATOM 658 O O . CYS A 1 84 ? 1.493 -1.690 -10.991 1.00 53.47 84 CYS A O 1
ATOM 660 N N . LYS A 1 85 ? -0.387 -2.538 -11.877 1.00 48.88 85 LYS A N 1
ATOM 661 C CA . LYS A 1 85 ? 0.061 -2.413 -13.260 1.00 48.88 85 LYS A CA 1
ATOM 662 C C . LYS A 1 85 ? -0.408 -1.048 -13.748 1.00 48.88 85 LYS A C 1
ATOM 664 O O . LYS A 1 85 ? -1.587 -0.879 -14.036 1.00 48.88 85 LYS A O 1
ATOM 669 N N . VAL A 1 86 ? 0.501 -0.078 -13.785 1.00 43.69 86 VAL A N 1
ATOM 670 C CA . VAL A 1 86 ? 0.232 1.197 -14.459 1.00 43.69 86 VAL A CA 1
ATOM 671 C C . VAL A 1 86 ? 0.086 0.876 -15.950 1.00 43.69 86 VAL A C 1
ATOM 673 O O . VAL A 1 86 ? 0.988 0.262 -16.526 1.00 43.69 86 VAL A O 1
ATOM 676 N N . ILE A 1 87 ? -1.097 1.160 -16.503 1.00 38.16 87 ILE A N 1
ATOM 677 C CA . ILE A 1 87 ? -1.468 0.923 -17.908 1.00 38.16 87 ILE A CA 1
ATOM 678 C C . ILE A 1 87 ? -0.861 2.024 -18.771 1.00 38.16 87 ILE A C 1
ATOM 680 O O . ILE A 1 87 ? -0.940 3.193 -18.333 1.00 38.16 87 ILE A O 1
#

Sequence (87 aa):
VTGQGFSCKT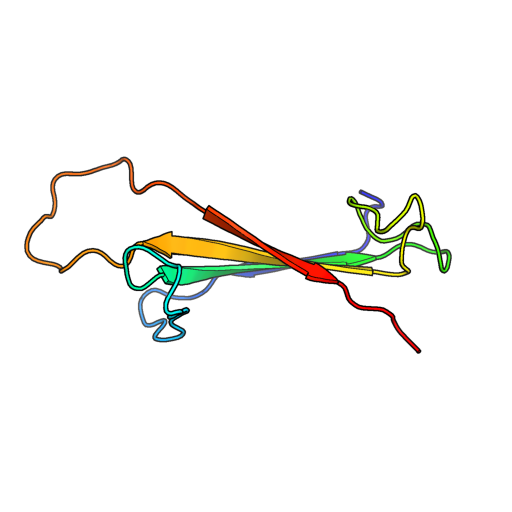DKGCTSDLIASHLPGVYRLWEFHAHWGTEKDYGSEHLINGKGFSAEIRQNISMATNASTKTLKNSKRSRLQVWCKVI